Protein AF-A0A355C8L2-F1 (afdb_monomer_lite)

Secondary structure (DSSP, 8-state):
--EEEEEE-SS-EEEEEPTTS-HHHHHHHHHHHHTT-

Structure (mmCIF, N/CA/C/O backbone):
data_AF-A0A355C8L2-F1
#
_entry.id   AF-A0A355C8L2-F1
#
loop_
_atom_site.group_PDB
_atom_site.id
_atom_site.type_symbol
_atom_site.label_atom_id
_atom_site.label_alt_id
_atom_site.label_comp_id
_atom_site.label_asym_id
_atom_site.label_entity_id
_atom_site.label_seq_id
_atom_site.pdbx_PDB_ins_code
_atom_site.Cartn_x
_atom_site.Cartn_y
_at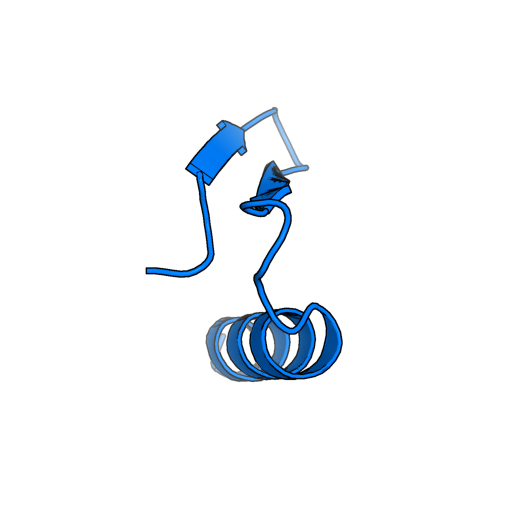om_site.Cartn_z
_atom_site.occupancy
_atom_site.B_iso_or_equiv
_atom_site.auth_seq_id
_atom_site.auth_comp_id
_atom_site.auth_asym_id
_atom_site.auth_atom_id
_atom_site.pdbx_PDB_model_num
ATOM 1 N N . PRO A 1 1 ? -6.755 7.632 5.913 1.00 71.38 1 PRO A N 1
ATOM 2 C CA . PRO A 1 1 ? -6.407 7.741 7.355 1.00 71.38 1 PRO A CA 1
ATOM 3 C C . PRO A 1 1 ? -5.481 6.632 7.897 1.00 71.38 1 PRO A C 1
ATOM 5 O O . PRO A 1 1 ? -4.743 6.903 8.836 1.00 71.38 1 PRO A O 1
ATOM 8 N N . GLY A 1 2 ? -5.507 5.410 7.338 1.00 88.38 2 GLY A N 1
ATOM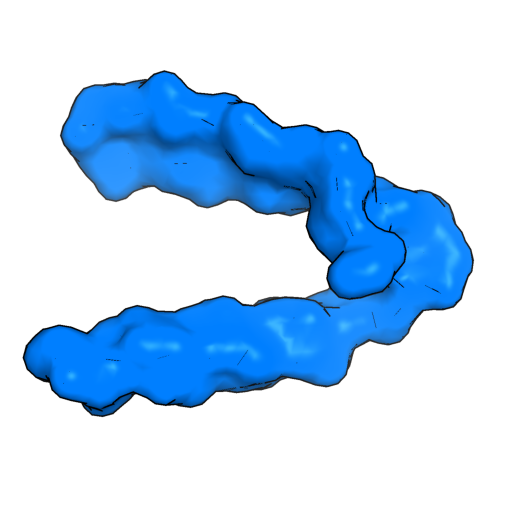 9 C CA . GLY A 1 2 ? -4.681 4.287 7.821 1.00 88.38 2 GLY A CA 1
ATOM 10 C C . GLY A 1 2 ? -3.257 4.188 7.248 1.00 88.38 2 GLY A C 1
ATOM 11 O O . GLY A 1 2 ? -2.416 3.479 7.796 1.00 88.38 2 GLY A O 1
ATOM 12 N N . ILE A 1 3 ? -2.967 4.913 6.164 1.00 91.12 3 ILE A N 1
ATOM 13 C CA . ILE A 1 3 ? -1.636 4.973 5.549 1.00 91.12 3 ILE A CA 1
ATOM 14 C C . ILE A 1 3 ? -0.881 6.160 6.150 1.00 91.12 3 ILE A C 1
ATOM 16 O O . ILE A 1 3 ? -1.403 7.274 6.183 1.00 91.12 3 ILE A O 1
ATOM 20 N N . MET A 1 4 ? 0.324 5.901 6.649 1.00 93.50 4 MET A N 1
ATOM 21 C CA . MET A 1 4 ? 1.233 6.904 7.199 1.00 93.50 4 MET A CA 1
ATOM 22 C C . MET A 1 4 ? 2.122 7.507 6.112 1.00 93.50 4 MET A C 1
ATOM 24 O O . MET A 1 4 ? 2.321 8.717 6.090 1.00 93.50 4 MET A O 1
ATOM 28 N N . ALA A 1 5 ? 2.646 6.672 5.218 1.00 94.31 5 ALA A N 1
ATOM 29 C CA . ALA A 1 5 ? 3.495 7.097 4.114 1.00 94.31 5 ALA A CA 1
ATOM 30 C C . ALA A 1 5 ? 3.452 6.074 2.975 1.00 94.31 5 ALA A C 1
ATOM 32 O O . ALA A 1 5 ? 3.121 4.904 3.182 1.00 94.31 5 ALA A O 1
ATOM 33 N N . THR A 1 6 ? 3.826 6.517 1.779 1.00 93.69 6 THR A N 1
ATOM 34 C CA . THR A 1 6 ? 4.028 5.665 0.604 1.00 93.69 6 THR A CA 1
ATOM 35 C C . THR A 1 6 ? 5.350 6.018 -0.052 1.00 93.69 6 THR A C 1
ATOM 37 O O . THR A 1 6 ? 5.669 7.198 -0.185 1.00 93.69 6 THR A O 1
ATOM 40 N N . ILE A 1 7 ? 6.099 5.011 -0.488 1.00 97.19 7 ILE A N 1
ATOM 41 C CA . ILE A 1 7 ? 7.357 5.179 -1.216 1.00 97.19 7 ILE A CA 1
ATOM 42 C C . ILE A 1 7 ? 7.211 4.447 -2.545 1.00 97.19 7 ILE A C 1
ATOM 44 O O . ILE A 1 7 ? 7.001 3.236 -2.556 1.00 97.19 7 ILE A O 1
ATOM 48 N N . ALA A 1 8 ? 7.298 5.183 -3.650 1.00 96.44 8 ALA A N 1
ATOM 49 C CA . ALA A 1 8 ? 7.235 4.625 -4.994 1.00 96.44 8 ALA A CA 1
ATOM 50 C C . ALA A 1 8 ? 8.649 4.371 -5.531 1.00 96.44 8 ALA A C 1
ATOM 52 O O . ALA A 1 8 ? 9.495 5.265 -5.518 1.00 96.44 8 ALA A O 1
ATOM 53 N N . GLY A 1 9 ? 8.893 3.142 -5.974 1.00 95.62 9 GLY A N 1
ATOM 54 C CA . GL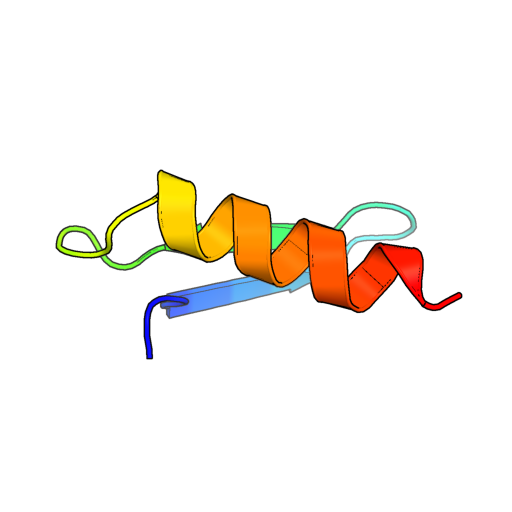Y A 1 9 ? 10.028 2.757 -6.802 1.00 95.62 9 GLY A CA 1
ATOM 55 C C . GLY A 1 9 ? 9.640 2.724 -8.280 1.00 95.62 9 GLY A C 1
ATOM 56 O O . GLY A 1 9 ? 8.659 3.337 -8.690 1.00 95.62 9 GLY A O 1
ATOM 57 N N . ASN A 1 10 ? 10.412 1.989 -9.079 1.00 96.62 10 ASN A N 1
ATOM 58 C CA . ASN A 1 10 ? 10.194 1.900 -10.524 1.00 96.62 10 ASN A CA 1
ATOM 59 C C . ASN A 1 10 ? 8.931 1.097 -10.892 1.00 96.62 10 ASN A C 1
ATOM 61 O O . ASN A 1 10 ? 8.154 1.517 -11.739 1.00 96.62 10 ASN A O 1
ATOM 65 N N . ASP A 1 11 ? 8.722 -0.047 -10.243 1.00 95.19 11 ASP A N 1
ATOM 66 C CA . ASP A 1 11 ? 7.621 -0.989 -10.504 1.00 95.19 11 ASP A CA 1
ATOM 67 C C . ASP A 1 11 ? 6.855 -1.388 -9.231 1.00 95.19 11 ASP A C 1
ATOM 69 O O . ASP A 1 11 ? 5.899 -2.159 -9.275 1.00 95.19 11 ASP A O 1
ATOM 73 N N . THR A 1 12 ? 7.281 -0.866 -8.080 1.00 94.00 12 THR A N 1
ATOM 74 C CA . THR A 1 12 ? 6.815 -1.295 -6.763 1.00 94.00 12 THR A CA 1
ATOM 75 C C . THR A 1 12 ? 6.514 -0.087 -5.888 1.00 94.00 12 THR A C 1
ATOM 77 O O . THR A 1 12 ? 7.253 0.897 -5.898 1.00 94.00 12 THR A O 1
ATOM 80 N N . VAL A 1 13 ? 5.462 -0.174 -5.070 1.00 93.31 13 VAL A N 1
ATOM 81 C CA . VAL A 1 13 ? 5.128 0.835 -4.055 1.00 93.31 13 VAL A CA 1
ATOM 82 C C . VAL A 1 13 ? 5.124 0.194 -2.670 1.00 93.31 13 VAL A C 1
ATOM 84 O O . VAL A 1 13 ? 4.368 -0.740 -2.407 1.00 93.31 13 VAL A O 1
ATOM 87 N N . LEU A 1 14 ? 5.941 0.723 -1.759 1.00 94.62 14 LEU A N 1
ATOM 88 C CA . LEU A 1 14 ? 5.882 0.386 -0.340 1.00 94.62 14 LEU A CA 1
ATOM 89 C C . LEU A 1 14 ? 4.849 1.277 0.354 1.00 94.62 14 LEU A C 1
ATOM 91 O O . LEU A 1 14 ? 4.946 2.503 0.305 1.00 94.62 14 LEU A O 1
ATOM 95 N N . VAL A 1 15 ? 3.890 0.664 1.047 1.00 92.38 15 VAL A N 1
ATOM 96 C CA . VAL A 1 15 ? 2.861 1.368 1.824 1.00 92.38 15 VAL A CA 1
ATOM 97 C C . VAL A 1 15 ? 3.104 1.138 3.312 1.00 92.38 15 VAL A C 1
ATOM 99 O O . VAL A 1 15 ? 3.062 0.007 3.792 1.00 92.38 15 VAL A O 1
ATOM 102 N N . ILE A 1 16 ? 3.338 2.217 4.056 1.00 93.50 16 ILE A N 1
ATOM 103 C CA . ILE A 1 16 ? 3.578 2.179 5.499 1.00 93.50 16 ILE A CA 1
ATOM 104 C C . ILE A 1 16 ? 2.268 2.501 6.215 1.00 93.50 16 ILE A C 1
ATOM 106 O O . ILE A 1 16 ? 1.679 3.565 6.013 1.00 93.50 16 ILE A O 1
ATOM 110 N N . LEU A 1 17 ? 1.809 1.583 7.064 1.00 92.69 17 LEU A N 1
ATOM 111 C CA . LEU A 1 17 ? 0.557 1.709 7.812 1.00 92.69 17 LEU A CA 1
ATOM 112 C C . LEU A 1 17 ? 0.808 2.301 9.200 1.00 92.69 17 LEU A C 1
ATOM 114 O O . LEU A 1 17 ? 1.830 2.024 9.823 1.00 92.69 17 LEU A O 1
ATOM 118 N N . ARG A 1 18 ? -0.143 3.084 9.713 1.00 92.56 18 ARG A N 1
ATOM 119 C CA . ARG A 1 18 ? -0.113 3.540 11.112 1.00 92.56 18 ARG A CA 1
ATOM 120 C C . ARG A 1 18 ? -0.363 2.343 12.044 1.00 92.56 18 ARG A C 1
ATOM 122 O O . ARG A 1 18 ? -1.236 1.535 11.736 1.00 92.56 18 ARG A O 1
ATOM 129 N N . GLU A 1 19 ? 0.340 2.251 13.176 1.00 85.88 19 GLU A N 1
ATOM 130 C CA . GLU A 1 19 ? 0.331 1.080 14.084 1.00 85.88 19 GLU A CA 1
ATOM 131 C C . GLU A 1 19 ? -1.066 0.577 14.482 1.00 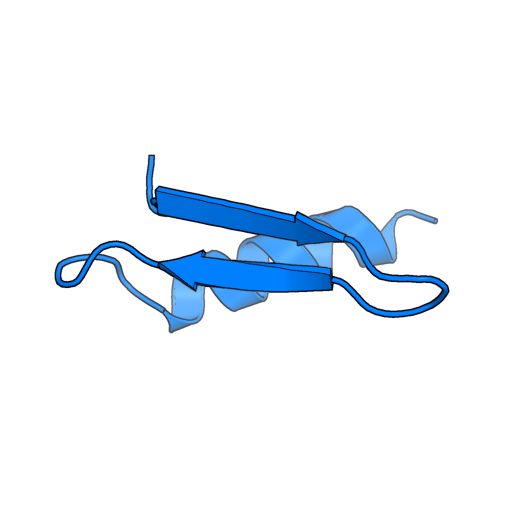85.88 19 GLU A C 1
ATOM 133 O O . GLU A 1 19 ? -1.302 -0.627 14.472 1.00 85.88 19 GLU A O 1
ATOM 138 N N . ASN A 1 20 ? -2.019 1.480 14.732 1.00 86.88 20 ASN A N 1
ATOM 139 C CA . ASN A 1 20 ? -3.383 1.127 15.156 1.00 86.88 20 ASN A CA 1
ATOM 140 C C . ASN A 1 20 ? -4.373 0.960 13.992 1.00 86.88 20 ASN A C 1
ATOM 142 O O . ASN A 1 20 ? -5.584 1.086 14.170 1.00 86.88 20 ASN A O 1
ATOM 146 N N . SER A 1 21 ? -3.874 0.731 12.780 1.00 86.69 21 SER A N 1
ATOM 147 C CA . SER A 1 21 ? -4.722 0.552 11.602 1.00 86.69 21 SER A CA 1
ATOM 148 C C . SER A 1 21 ? -5.057 -0.918 11.383 1.00 86.69 21 SER A C 1
ATOM 150 O O . SER A 1 21 ? -4.178 -1.778 11.465 1.00 86.69 21 SER A O 1
ATOM 152 N N . ASN A 1 22 ? -6.306 -1.212 11.011 1.00 89.44 22 ASN A N 1
ATOM 153 C CA . ASN A 1 22 ? -6.677 -2.560 10.595 1.00 89.44 22 ASN A CA 1
ATOM 154 C C . ASN A 1 22 ? -6.051 -2.881 9.229 1.00 89.44 22 ASN A C 1
ATOM 156 O O . ASN A 1 22 ? -6.498 -2.407 8.183 1.00 89.44 22 ASN A O 1
ATOM 160 N N . LYS A 1 23 ? -4.989 -3.689 9.247 1.00 87.44 23 LYS A N 1
ATOM 161 C CA . LYS A 1 23 ? -4.219 -4.040 8.048 1.00 87.44 23 LYS A CA 1
ATOM 162 C C . LYS A 1 23 ? -5.078 -4.764 7.007 1.00 87.44 23 LYS A C 1
ATOM 164 O O . LYS A 1 23 ? -4.902 -4.518 5.817 1.00 87.44 23 LYS A O 1
ATOM 169 N N . ALA A 1 24 ? -6.008 -5.619 7.440 1.00 89.00 24 ALA A N 1
ATOM 170 C CA . ALA A 1 24 ? -6.845 -6.410 6.538 1.00 89.00 24 ALA A CA 1
ATOM 171 C C . ALA A 1 24 ? -7.773 -5.520 5.698 1.00 89.00 24 ALA A C 1
ATOM 173 O O . ALA A 1 24 ? -7.804 -5.652 4.474 1.00 89.00 24 ALA A O 1
ATOM 174 N N . ASP A 1 25 ? -8.441 -4.558 6.336 1.00 89.06 25 ASP A N 1
ATOM 175 C CA . ASP A 1 25 ? -9.354 -3.626 5.663 1.00 89.06 25 ASP A CA 1
ATO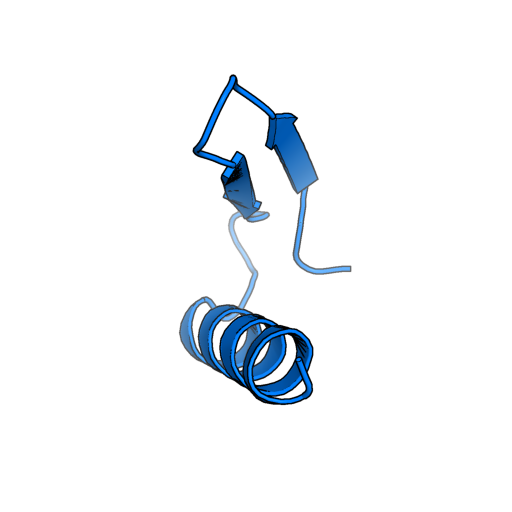M 176 C C . ASP A 1 25 ? -8.613 -2.735 4.659 1.00 89.06 25 ASP A C 1
ATOM 178 O O . ASP A 1 25 ? -9.116 -2.447 3.570 1.00 89.06 25 ASP A O 1
ATOM 182 N N . ILE A 1 26 ? -7.387 -2.322 4.995 1.00 89.56 26 ILE A N 1
ATOM 183 C CA . ILE A 1 26 ? -6.560 -1.488 4.115 1.00 89.56 26 ILE A CA 1
ATOM 184 C C . ILE A 1 26 ? -6.080 -2.282 2.905 1.00 89.56 26 ILE A C 1
ATOM 186 O O . ILE A 1 26 ? -6.169 -1.785 1.785 1.00 89.56 26 ILE A O 1
ATOM 190 N N . ILE A 1 27 ? -5.624 -3.522 3.095 1.00 88.75 27 ILE A N 1
ATOM 191 C CA . ILE A 1 27 ? -5.232 -4.393 1.979 1.00 88.75 27 ILE A CA 1
ATOM 192 C C . ILE A 1 27 ? -6.431 -4.658 1.066 1.00 88.75 27 ILE A C 1
ATOM 194 O O . ILE A 1 27 ? -6.289 -4.590 -0.153 1.00 88.75 27 ILE A O 1
ATOM 198 N N . LEU A 1 28 ? -7.611 -4.927 1.630 1.00 90.94 28 LEU A N 1
ATOM 199 C CA . LEU A 1 28 ? -8.830 -5.118 0.845 1.00 90.94 28 LEU A CA 1
ATOM 200 C C . LEU A 1 28 ? -9.185 -3.857 0.046 1.00 90.94 28 LEU A C 1
ATOM 202 O O . LEU A 1 28 ? -9.467 -3.950 -1.146 1.00 90.94 28 LEU A O 1
ATOM 206 N N . SER A 1 29 ? -9.105 -2.683 0.673 1.00 89.06 29 SER A N 1
ATOM 207 C CA . SER A 1 29 ? -9.363 -1.399 0.012 1.00 89.06 29 SER A CA 1
ATOM 208 C C . SER A 1 29 ? -8.384 -1.135 -1.134 1.00 89.06 29 SER A C 1
ATOM 210 O O . SER A 1 29 ? -8.804 -0.718 -2.210 1.00 89.06 29 SER A O 1
ATOM 212 N N . LEU A 1 30 ? -7.091 -1.421 -0.937 1.00 88.81 30 LEU A N 1
ATOM 213 C CA . LEU A 1 30 ? -6.072 -1.293 -1.983 1.00 88.81 30 LEU A CA 1
ATOM 214 C C . LEU A 1 30 ? -6.341 -2.262 -3.140 1.00 88.81 30 LEU A C 1
ATOM 216 O O . LEU A 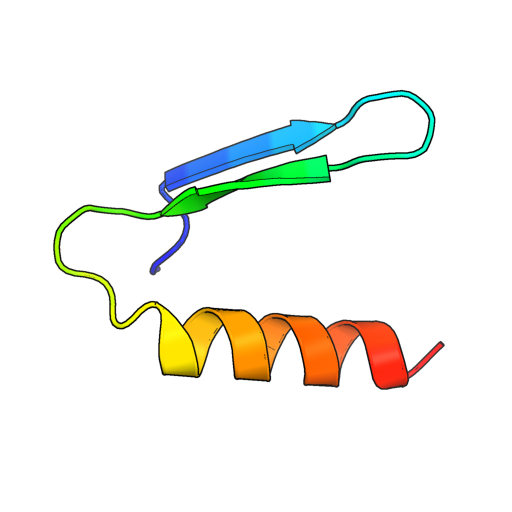1 30 ? -6.314 -1.853 -4.294 1.00 88.81 30 LEU A O 1
ATOM 220 N N . LYS A 1 31 ? -6.683 -3.522 -2.851 1.00 89.12 31 LYS A N 1
ATOM 221 C CA . LYS A 1 31 ? -7.054 -4.501 -3.885 1.00 89.12 31 LYS A CA 1
ATOM 222 C C . LYS A 1 31 ? -8.254 -4.041 -4.710 1.00 89.12 31 LYS A C 1
ATOM 224 O O . LYS A 1 31 ? -8.217 -4.147 -5.927 1.00 89.12 31 LYS A O 1
ATOM 229 N N . LEU A 1 32 ? -9.297 -3.517 -4.066 1.00 89.81 32 LEU A N 1
ATOM 230 C CA . LEU A 1 32 ? -10.484 -3.003 -4.758 1.00 89.81 32 LEU A CA 1
ATOM 231 C C . LEU A 1 32 ? -10.182 -1.771 -5.618 1.00 89.81 32 LEU A C 1
ATOM 233 O O . LEU A 1 32 ? -10.809 -1.601 -6.660 1.00 89.81 32 LEU A O 1
ATOM 237 N N . LEU A 1 33 ? -9.246 -0.922 -5.187 1.00 85.75 33 LEU A N 1
ATOM 238 C CA . LEU A 1 33 ? -8.813 0.250 -5.946 1.00 85.75 33 LEU A CA 1
ATOM 239 C C . LEU A 1 33 ? -8.105 -0.156 -7.246 1.00 85.75 33 LEU A C 1
ATOM 241 O O . LEU A 1 33 ? -8.442 0.374 -8.298 1.00 85.75 33 LEU A O 1
ATOM 245 N N . PHE A 1 34 ? -7.175 -1.112 -7.173 1.00 82.69 34 PHE A N 1
ATOM 246 C CA . PHE A 1 34 ? -6.375 -1.549 -8.325 1.00 82.69 34 PHE A CA 1
ATOM 247 C C . PHE A 1 34 ? -7.052 -2.618 -9.194 1.00 82.69 34 PHE A C 1
ATOM 249 O O . PHE A 1 34 ? -6.679 -2.792 -10.342 1.00 82.69 34 PHE A O 1
ATOM 256 N N . ALA A 1 35 ? -8.082 -3.312 -8.702 1.00 76.94 35 ALA A N 1
ATOM 257 C CA . ALA A 1 35 ? -8.883 -4.235 -9.516 1.00 76.94 35 ALA A CA 1
ATOM 258 C C . ALA A 1 35 ? -9.814 -3.526 -10.523 1.00 76.94 35 ALA A C 1
ATOM 260 O O . ALA A 1 35 ? -10.589 -4.188 -11.210 1.00 76.94 35 ALA A O 1
ATOM 261 N N . ARG A 1 36 ? -9.805 -2.188 -10.551 1.00 61.09 36 ARG A N 1
ATOM 262 C CA . ARG A 1 36 ? -10.593 -1.359 -11.472 1.00 61.09 36 ARG A CA 1
ATOM 263 C C . ARG A 1 36 ? -9.793 -0.854 -12.681 1.00 61.09 36 ARG A C 1
ATOM 265 O O . ARG A 1 36 ? -10.357 -0.076 -13.448 1.00 61.09 36 ARG A O 1
ATOM 272 N N . GLU A 1 37 ? -8.537 -1.276 -12.833 1.00 52.72 37 GLU A N 1
ATOM 273 C CA . GLU A 1 37 ? -7.732 -1.085 -14.053 1.00 52.72 37 GLU A CA 1
ATOM 274 C C . GLU A 1 37 ? -7.896 -2.246 -15.041 1.00 52.72 37 GLU A C 1
ATOM 276 O O . GLU A 1 37 ? -8.031 -3.407 -14.585 1.00 52.72 37 GLU A O 1
#

pLDDT: mean 88.27, std 9.12, range [52.72, 97.19]

Foldseek 3Di:
DQWPDWDDDDPDIDTHGDPPDDPVVVVVVVCVVVVVD

Radius of gyration: 10.6 Å; chains: 1; bounding box: 21×14×29 Å

Sequence (37 aa):
PGIMATIAGNDTVLVILRENSNKADIILSLKLLFARE